Protein AF-A0A955AY38-F1 (afdb_monomer_lite)

Foldseek 3Di:
DPDPPPVVVVVVVVCVQFKDQPFDKDKDFDDKDQDPPDPVSPPDIGTDMDIGGPDFPMDTNDPVCPDDTDDPLVVCVVPLVVDDDVVSVCSCVPPVDD

Structure (mmCIF, N/CA/C/O backbone):
data_AF-A0A955AY38-F1
#
_entry.id   AF-A0A955AY38-F1
#
loop_
_atom_site.group_PDB
_atom_site.id
_atom_site.type_symbol
_atom_site.label_atom_id
_atom_site.label_alt_id
_atom_site.label_comp_id
_atom_site.label_asym_id
_atom_site.label_entity_id
_atom_site.label_seq_id
_atom_site.pdbx_PDB_ins_code
_atom_site.Cartn_x
_atom_site.Cartn_y
_atom_site.Cartn_z
_atom_site.occupancy
_atom_site.B_iso_or_equiv
_atom_site.auth_seq_id
_atom_site.auth_comp_id
_atom_site.auth_asym_id
_atom_site.auth_atom_id
_atom_site.pdbx_PDB_model_num
ATOM 1 N N . ALA A 1 1 ? 14.940 -15.225 25.418 1.00 41.91 1 ALA A N 1
ATOM 2 C CA . ALA A 1 1 ? 14.279 -13.927 25.203 1.00 41.91 1 ALA A CA 1
ATOM 3 C C . ALA A 1 1 ? 13.629 -13.994 23.836 1.00 41.91 1 ALA A C 1
ATOM 5 O O . ALA A 1 1 ? 14.311 -14.422 22.912 1.00 41.91 1 ALA A O 1
ATOM 6 N N . ALA A 1 2 ? 12.335 -13.690 23.715 1.00 49.94 2 ALA A N 1
ATOM 7 C CA . ALA A 1 2 ? 11.749 -13.506 22.392 1.00 49.94 2 ALA A CA 1
ATOM 8 C C . ALA A 1 2 ? 12.513 -12.342 21.753 1.00 49.94 2 ALA A C 1
ATOM 10 O O . ALA A 1 2 ? 12.559 -11.257 22.329 1.00 49.94 2 ALA A O 1
ATOM 11 N N . GLN A 1 3 ? 13.229 -12.608 20.664 1.00 53.84 3 GLN A N 1
ATOM 12 C CA . GLN A 1 3 ? 13.841 -11.547 19.884 1.00 53.84 3 GLN A CA 1
ATOM 13 C C . GLN A 1 3 ? 12.687 -10.655 19.433 1.00 53.84 3 GLN A C 1
ATOM 15 O O . GLN A 1 3 ? 11.746 -11.161 18.824 1.00 53.84 3 GLN A O 1
ATOM 20 N N . ALA A 1 4 ? 12.699 -9.382 19.836 1.00 62.66 4 ALA A N 1
ATOM 21 C CA . ALA A 1 4 ? 11.738 -8.422 19.319 1.00 62.66 4 ALA A CA 1
ATOM 22 C C . ALA A 1 4 ? 11.835 -8.480 17.792 1.00 62.66 4 ALA A C 1
ATOM 24 O O . ALA A 1 4 ? 12.938 -8.408 17.242 1.00 62.66 4 ALA A O 1
ATOM 25 N N . ASP A 1 5 ? 10.707 -8.726 17.134 1.00 87.94 5 ASP A N 1
ATOM 26 C CA . ASP A 1 5 ? 10.646 -8.759 15.683 1.00 87.94 5 ASP A CA 1
ATOM 27 C C . ASP A 1 5 ? 10.791 -7.315 15.194 1.00 87.94 5 ASP A C 1
ATOM 29 O O . ASP A 1 5 ? 9.825 -6.557 15.139 1.00 87.94 5 ASP A O 1
ATOM 33 N N . VAL A 1 6 ? 12.040 -6.923 14.931 1.00 93.12 6 VAL A N 1
ATOM 34 C CA . VAL A 1 6 ? 12.429 -5.570 14.504 1.00 93.12 6 VAL A CA 1
ATOM 35 C C . VAL A 1 6 ? 11.649 -5.150 13.261 1.00 93.12 6 VAL A C 1
ATOM 37 O O . VAL A 1 6 ? 11.303 -3.981 13.116 1.00 93.12 6 VAL A O 1
ATOM 40 N N . TYR A 1 7 ? 11.342 -6.105 12.379 1.00 92.50 7 TYR A N 1
ATOM 41 C CA . TYR A 1 7 ? 10.530 -5.843 11.203 1.00 92.50 7 TYR A CA 1
ATOM 42 C C . TYR A 1 7 ? 9.084 -5.522 11.595 1.00 92.50 7 TYR A C 1
ATOM 44 O O . TYR A 1 7 ? 8.555 -4.502 11.162 1.00 92.50 7 TYR A O 1
ATOM 52 N N . ALA A 1 8 ? 8.459 -6.339 12.449 1.00 92.06 8 ALA A N 1
ATOM 53 C CA . ALA A 1 8 ? 7.086 -6.093 12.894 1.00 92.06 8 ALA A CA 1
ATOM 54 C C . ALA A 1 8 ? 6.945 -4.779 13.683 1.00 92.06 8 ALA A C 1
ATOM 56 O O . ALA A 1 8 ? 5.959 -4.065 13.513 1.00 92.06 8 ALA A O 1
ATOM 57 N N . GLU A 1 9 ? 7.928 -4.440 14.523 1.00 94.62 9 GLU A N 1
ATOM 58 C CA . GLU A 1 9 ? 7.963 -3.161 15.238 1.00 94.62 9 GLU A CA 1
ATOM 59 C C . GLU A 1 9 ? 8.109 -1.980 14.275 1.00 94.62 9 GLU A C 1
ATOM 61 O O . GLU A 1 9 ? 7.352 -1.017 14.384 1.00 94.62 9 GLU A O 1
ATOM 66 N N . GLY A 1 10 ? 9.049 -2.070 13.328 1.00 94.81 10 GLY A N 1
ATOM 67 C CA . GLY A 1 10 ? 9.273 -1.039 12.320 1.00 94.81 10 GLY A CA 1
ATOM 68 C C . GLY A 1 10 ? 8.037 -0.814 11.459 1.00 94.81 10 GLY A C 1
ATOM 69 O O . GLY A 1 10 ? 7.571 0.311 11.359 1.00 94.81 10 GLY A O 1
ATOM 70 N N . MET A 1 11 ? 7.452 -1.887 10.930 1.00 94.69 11 MET A N 1
ATOM 71 C CA . MET A 1 11 ? 6.226 -1.826 10.138 1.00 94.69 11 MET A CA 1
ATOM 72 C C . MET A 1 11 ? 5.079 -1.178 10.930 1.00 94.69 11 MET A C 1
ATOM 74 O O . MET A 1 11 ? 4.402 -0.297 10.406 1.00 94.69 11 MET A O 1
ATOM 78 N N . ARG A 1 12 ? 4.870 -1.575 12.197 1.00 94.19 12 ARG A N 1
ATOM 79 C CA . ARG A 1 12 ? 3.821 -0.975 13.036 1.00 94.19 12 ARG A CA 1
ATOM 80 C C . ARG A 1 12 ? 4.069 0.518 13.242 1.00 94.19 12 ARG A C 1
ATOM 82 O O . ARG A 1 12 ? 3.125 1.292 13.154 1.00 94.19 12 ARG A O 1
ATOM 89 N N . ARG A 1 13 ? 5.319 0.904 13.523 1.00 96.12 13 ARG A N 1
ATOM 90 C CA . ARG A 1 13 ? 5.697 2.307 13.709 1.00 96.12 13 ARG A CA 1
ATOM 91 C C . ARG A 1 13 ? 5.400 3.130 12.452 1.00 96.12 13 ARG A C 1
ATOM 93 O O . ARG A 1 13 ? 4.763 4.161 12.595 1.00 96.12 13 ARG A O 1
ATOM 100 N N . GLU A 1 14 ? 5.793 2.664 11.263 1.00 95.75 14 GLU A N 1
ATOM 101 C CA . GLU A 1 14 ? 5.506 3.389 10.009 1.00 95.75 14 GLU A CA 1
ATOM 102 C C . GLU A 1 14 ? 3.997 3.565 9.790 1.00 95.75 14 GLU A C 1
ATOM 104 O O . GLU A 1 14 ? 3.528 4.663 9.508 1.00 95.75 14 GLU A O 1
ATOM 109 N N . LEU A 1 15 ? 3.201 2.511 10.014 1.00 94.56 15 LEU A N 1
ATOM 110 C CA . LEU A 1 15 ? 1.743 2.607 9.887 1.00 94.56 15 LEU A CA 1
ATOM 111 C C . LEU A 1 15 ? 1.141 3.644 10.855 1.00 94.56 15 LEU A C 1
ATOM 113 O O . LEU A 1 15 ? 0.214 4.359 10.484 1.00 94.56 15 LEU A O 1
ATOM 117 N N . GLU A 1 16 ? 1.653 3.719 12.089 1.00 94.88 16 GLU A N 1
ATOM 118 C CA . GLU A 1 16 ? 1.223 4.685 13.112 1.00 94.88 16 GLU A CA 1
ATOM 119 C C . GLU A 1 16 ? 1.699 6.125 12.839 1.00 94.88 16 GLU A C 1
ATOM 121 O O . GLU A 1 16 ? 1.100 7.064 13.376 1.00 94.88 16 GLU A O 1
ATOM 126 N N . GLU A 1 17 ? 2.765 6.298 12.054 1.00 95.38 17 GLU A N 1
ATOM 127 C CA . GLU A 1 17 ? 3.278 7.598 11.607 1.00 95.38 17 GLU A CA 1
ATOM 128 C C . GLU A 1 17 ? 2.413 8.162 10.473 1.00 95.38 17 GLU A C 1
ATOM 130 O O . GLU A 1 17 ? 1.970 9.304 10.583 1.00 95.38 17 GLU A O 1
ATOM 135 N N . GLU A 1 18 ? 2.066 7.345 9.473 1.00 94.94 18 GLU A N 1
ATOM 136 C CA . GLU A 1 18 ? 1.314 7.775 8.284 1.00 94.94 18 GLU A CA 1
ATOM 137 C C . GLU A 1 18 ? -0.197 7.930 8.528 1.00 94.94 18 GLU A C 1
ATOM 139 O O . GLU A 1 18 ? -0.828 8.861 8.012 1.00 94.94 18 GLU A O 1
ATOM 144 N N . VAL A 1 19 ? -0.815 7.021 9.299 1.00 94.94 19 VAL A N 1
ATOM 145 C CA . VAL A 1 19 ? -2.277 6.976 9.470 1.00 9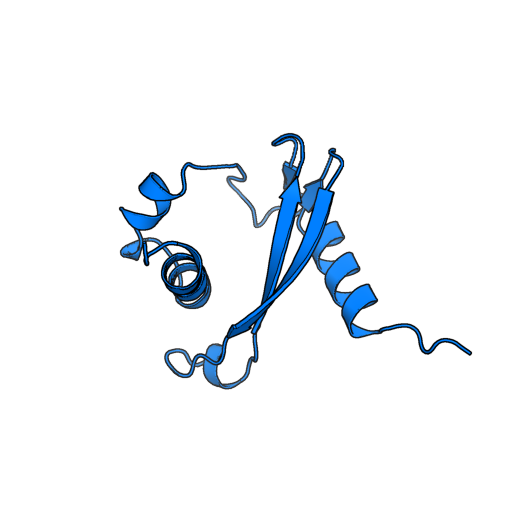4.94 19 VAL A CA 1
ATOM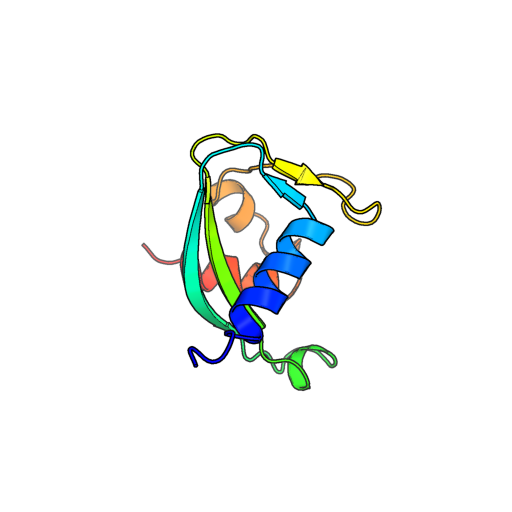 146 C C . VAL A 1 19 ? -2.735 6.661 10.897 1.00 94.94 19 VAL A C 1
ATOM 148 O O . VAL A 1 19 ? -2.096 5.967 11.682 1.00 94.94 19 VAL A O 1
ATOM 151 N N . GLU A 1 20 ? -3.915 7.165 11.247 1.00 95.56 20 GLU A N 1
ATOM 152 C CA . GLU A 1 20 ? -4.667 6.778 12.437 1.00 95.56 20 GLU A CA 1
ATOM 153 C C . GLU A 1 20 ? -5.798 5.834 12.024 1.00 95.56 20 GLU A C 1
ATOM 155 O O . GLU A 1 20 ? -6.653 6.213 11.225 1.00 95.56 20 GLU A O 1
ATOM 160 N N . ILE A 1 21 ? -5.826 4.618 12.577 1.00 95.81 21 ILE A N 1
ATOM 161 C CA . ILE A 1 21 ? -6.895 3.635 12.350 1.00 95.81 21 ILE A CA 1
ATOM 162 C C . ILE A 1 21 ? -7.782 3.584 13.600 1.00 95.81 21 ILE A C 1
ATOM 164 O O . ILE A 1 21 ? -7.434 2.955 14.599 1.00 95.81 21 ILE A O 1
ATOM 168 N N . ASN A 1 22 ? -8.952 4.219 13.539 1.00 95.69 22 ASN A N 1
ATOM 169 C CA . ASN A 1 22 ? -9.937 4.286 14.627 1.00 95.69 22 ASN A CA 1
ATOM 170 C C . ASN A 1 22 ? -10.951 3.127 14.557 1.00 95.69 22 ASN A C 1
ATOM 172 O O . ASN A 1 22 ? -12.149 3.293 14.795 1.00 95.69 22 ASN A O 1
ATOM 176 N N . ALA A 1 23 ? -10.469 1.933 14.219 1.00 96.38 23 ALA A N 1
ATOM 177 C CA . ALA A 1 23 ? -11.269 0.727 14.054 1.00 96.38 23 ALA A CA 1
ATOM 178 C C . ALA A 1 23 ? -10.488 -0.503 14.524 1.00 96.38 23 ALA A C 1
ATOM 180 O O . ALA A 1 23 ? -9.256 -0.501 14.554 1.00 96.38 23 ALA A O 1
ATOM 181 N N . ALA A 1 24 ? -11.200 -1.580 14.861 1.00 97.38 24 ALA A N 1
ATOM 182 C CA . ALA A 1 24 ? -10.553 -2.881 14.952 1.00 97.38 24 ALA A CA 1
ATOM 183 C C . ALA A 1 24 ? -10.064 -3.290 13.556 1.00 97.38 24 ALA A C 1
ATOM 185 O O . ALA A 1 24 ? -10.732 -3.026 12.551 1.00 97.38 24 ALA A O 1
ATOM 186 N N . TYR A 1 25 ? -8.886 -3.906 13.501 1.00 97.19 25 TYR A N 1
ATOM 187 C CA . TYR A 1 25 ? -8.296 -4.343 12.248 1.00 97.19 25 TYR A CA 1
ATOM 188 C C . TYR A 1 25 ? -7.504 -5.634 12.411 1.00 97.19 25 TYR A C 1
ATOM 190 O O . TYR A 1 25 ? -7.019 -5.971 13.494 1.00 97.19 25 TYR A O 1
ATOM 198 N N . THR A 1 26 ? -7.360 -6.350 11.303 1.00 97.00 26 THR A N 1
ATOM 199 C CA . THR A 1 26 ? -6.422 -7.463 11.173 1.00 97.00 26 THR A CA 1
ATOM 200 C C . THR A 1 26 ? -5.376 -7.128 10.128 1.00 97.00 26 THR A C 1
ATOM 202 O O . THR A 1 26 ? -5.594 -6.297 9.250 1.00 97.00 26 THR A O 1
ATOM 205 N N . GLN A 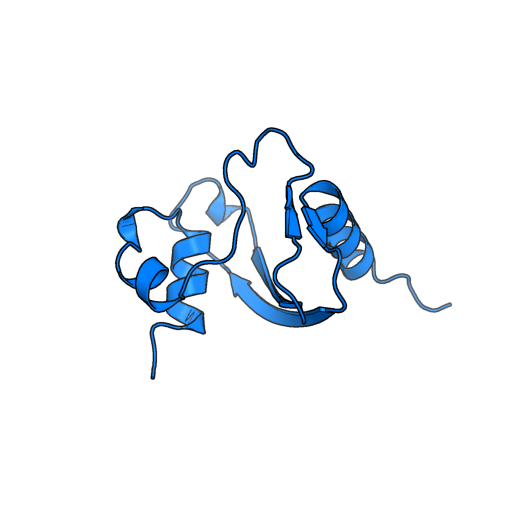1 27 ? -4.219 -7.771 10.234 1.00 95.38 27 GLN A N 1
ATOM 206 C CA . GLN A 1 27 ? -3.115 -7.532 9.327 1.00 95.38 27 GLN A CA 1
ATOM 207 C C . GLN A 1 27 ? -2.464 -8.842 8.904 1.00 95.38 27 GLN A C 1
ATOM 209 O O . GLN A 1 27 ? -2.235 -9.731 9.727 1.00 95.38 27 GLN A O 1
ATOM 214 N N . ARG A 1 28 ? -2.103 -8.935 7.623 1.00 95.56 28 ARG A N 1
ATOM 215 C CA . ARG A 1 28 ? -1.333 -10.059 7.084 1.00 95.56 28 ARG A CA 1
ATOM 216 C C . ARG A 1 28 ? -0.342 -9.616 6.016 1.00 95.56 28 ARG A C 1
ATOM 218 O O . ARG A 1 28 ? -0.676 -8.806 5.157 1.00 95.56 28 ARG A O 1
ATOM 225 N N . CYS A 1 29 ? 0.848 -10.210 6.039 1.00 96.25 29 CYS A N 1
ATOM 226 C CA . CYS A 1 29 ? 1.803 -10.142 4.937 1.00 96.25 29 CYS A CA 1
ATOM 227 C C . CYS A 1 29 ? 1.272 -10.972 3.759 1.00 96.25 29 CYS A C 1
ATOM 229 O O . CYS A 1 29 ? 0.875 -12.125 3.948 1.00 96.25 29 CYS A O 1
ATOM 231 N N . VAL A 1 30 ? 1.229 -10.391 2.560 1.00 97.00 30 VAL A N 1
ATOM 232 C CA . VAL A 1 30 ? 0.635 -11.019 1.365 1.00 97.00 30 VAL A CA 1
ATOM 233 C C . VAL A 1 30 ? 1.625 -11.245 0.234 1.00 97.00 30 VAL A C 1
ATOM 235 O O . VAL A 1 30 ? 1.304 -11.956 -0.714 1.00 97.00 30 VAL A O 1
ATOM 238 N N . GLY A 1 31 ? 2.828 -10.685 0.333 1.00 96.50 31 GLY A N 1
ATOM 239 C CA . GLY A 1 31 ? 3.862 -10.902 -0.663 1.00 96.50 31 GLY A CA 1
ATOM 240 C C . GLY A 1 31 ? 4.996 -9.895 -0.589 1.00 96.50 31 GLY A C 1
ATOM 241 O O . GLY A 1 31 ? 5.107 -9.106 0.349 1.00 96.50 31 GLY A O 1
ATOM 242 N N . LEU A 1 32 ? 5.830 -9.947 -1.621 1.00 97.75 32 LEU A N 1
ATOM 243 C CA . LEU A 1 32 ? 6.977 -9.074 -1.817 1.00 97.75 32 LEU A CA 1
ATOM 244 C C . LEU A 1 32 ? 6.868 -8.397 -3.185 1.00 97.75 32 LEU A C 1
ATOM 246 O O . LEU A 1 32 ? 6.394 -9.015 -4.140 1.00 97.75 32 LEU A O 1
ATOM 250 N N . ILE A 1 33 ? 7.353 -7.162 -3.279 1.00 97.94 33 ILE A N 1
ATOM 251 C CA . ILE A 1 33 ? 7.551 -6.441 -4.538 1.00 97.94 33 ILE A CA 1
ATOM 252 C C . ILE A 1 33 ? 9.048 -6.346 -4.788 1.00 97.94 33 ILE A C 1
ATOM 254 O O . ILE A 1 33 ? 9.780 -5.786 -3.975 1.00 97.94 33 ILE A O 1
ATOM 258 N N . ASN A 1 34 ? 9.479 -6.871 -5.930 1.00 97.25 34 ASN A N 1
ATOM 259 C CA . ASN A 1 34 ? 10.809 -6.651 -6.479 1.00 97.25 34 ASN A CA 1
ATOM 260 C C . ASN A 1 34 ? 10.639 -5.996 -7.854 1.00 97.25 34 ASN A C 1
ATOM 262 O O . ASN A 1 34 ? 10.243 -6.675 -8.803 1.00 97.25 34 ASN A O 1
ATOM 266 N N . ASP A 1 35 ? 10.865 -4.686 -7.928 1.00 96.06 35 ASP A N 1
ATOM 267 C CA . ASP A 1 35 ? 10.564 -3.850 -9.094 1.00 96.06 35 ASP A CA 1
ATOM 268 C C . ASP A 1 35 ? 11.832 -3.164 -9.618 1.00 96.06 35 ASP A C 1
ATOM 270 O O . ASP A 1 35 ? 12.334 -2.228 -9.005 1.00 96.06 35 ASP A O 1
ATOM 274 N N . ASP A 1 36 ? 12.316 -3.586 -10.786 1.00 95.94 36 ASP A N 1
ATOM 275 C CA . ASP A 1 36 ? 13.497 -3.002 -11.434 1.00 95.94 36 ASP A CA 1
ATOM 276 C C . ASP A 1 36 ? 13.151 -1.900 -12.465 1.00 95.94 36 ASP A C 1
ATOM 278 O O . ASP A 1 36 ? 14.037 -1.404 -13.180 1.00 95.94 36 ASP A O 1
ATOM 282 N N . GLU A 1 37 ? 11.877 -1.501 -12.586 1.00 94.75 37 GLU A N 1
ATOM 283 C CA . GLU A 1 37 ? 11.420 -0.529 -13.592 1.00 94.75 37 GLU A CA 1
ATOM 284 C C . GLU A 1 37 ? 11.864 0.910 -13.283 1.00 94.75 37 GLU A C 1
ATOM 286 O O . GLU A 1 37 ? 12.026 1.712 -14.204 1.00 94.75 37 GLU A O 1
ATOM 291 N N . THR A 1 38 ? 12.123 1.240 -12.013 1.00 93.00 38 THR A N 1
ATOM 292 C CA . THR A 1 38 ? 12.510 2.592 -11.565 1.00 93.00 38 THR A CA 1
ATOM 293 C C . THR A 1 38 ? 13.869 2.601 -10.861 1.00 93.00 38 THR A C 1
ATOM 295 O O . THR A 1 38 ? 14.320 1.581 -10.343 1.00 93.00 38 THR A O 1
ATOM 298 N N . GLU A 1 39 ? 14.550 3.754 -10.820 1.00 95.75 39 GLU A N 1
ATOM 299 C CA . GLU A 1 39 ? 15.830 3.885 -10.098 1.00 95.75 39 GLU A CA 1
ATOM 300 C C . GLU A 1 39 ? 15.685 3.574 -8.602 1.00 95.75 39 GLU A C 1
ATOM 302 O O . GLU A 1 39 ? 16.548 2.918 -8.023 1.00 95.75 39 GLU A O 1
ATOM 307 N N . VAL A 1 40 ? 14.570 4.000 -7.999 1.00 94.00 40 VAL A N 1
ATOM 308 C CA . VAL A 1 40 ? 14.248 3.723 -6.594 1.00 94.00 40 VAL A CA 1
ATOM 309 C C . VAL A 1 40 ? 13.919 2.244 -6.401 1.00 94.00 40 VAL A C 1
ATOM 311 O O . VAL A 1 40 ? 14.454 1.624 -5.486 1.00 94.00 40 VAL A O 1
ATOM 314 N N . GLY A 1 41 ? 13.098 1.653 -7.272 1.00 94.62 41 GLY A N 1
ATOM 315 C CA . GLY A 1 41 ? 12.705 0.246 -7.174 1.00 94.62 41 GLY A CA 1
ATOM 316 C C . GLY A 1 41 ? 13.902 -0.711 -7.179 1.00 94.62 41 GLY A C 1
ATOM 317 O O . GLY A 1 41 ? 13.978 -1.597 -6.335 1.00 94.62 41 GLY A O 1
ATOM 318 N N . ARG A 1 42 ? 14.912 -0.448 -8.021 1.00 96.50 42 ARG A N 1
ATOM 319 C CA . ARG A 1 42 ? 16.141 -1.267 -8.148 1.00 96.50 42 ARG A CA 1
ATOM 320 C C . ARG A 1 42 ? 16.947 -1.433 -6.862 1.00 96.50 42 ARG A C 1
ATOM 322 O O . ARG A 1 42 ? 17.833 -2.284 -6.799 1.00 96.50 42 ARG A O 1
ATOM 329 N N . VAL A 1 43 ? 16.715 -0.576 -5.872 1.00 97.56 43 VAL A N 1
ATOM 330 C CA . VAL A 1 43 ? 17.432 -0.599 -4.592 1.00 97.56 43 VAL A CA 1
ATOM 331 C C . VAL A 1 43 ? 16.511 -0.870 -3.400 1.00 97.56 43 VAL A C 1
ATOM 333 O O . VAL A 1 43 ? 16.991 -0.871 -2.268 1.00 97.56 43 VAL A O 1
ATOM 336 N N . HIS A 1 44 ? 15.222 -1.151 -3.631 1.00 97.12 44 HIS A N 1
ATOM 337 C CA . HIS A 1 44 ? 14.243 -1.431 -2.581 1.00 97.12 44 HIS A CA 1
ATOM 338 C C . HIS A 1 44 ? 13.507 -2.756 -2.809 1.00 97.12 44 HIS A C 1
ATOM 340 O O . HIS A 1 44 ? 13.054 -3.068 -3.904 1.00 97.12 44 HIS A O 1
ATOM 346 N N . LEU A 1 45 ? 13.321 -3.509 -1.723 1.00 96.81 45 LEU A N 1
ATOM 347 C CA . LEU A 1 45 ? 12.417 -4.654 -1.672 1.00 96.81 45 LEU A CA 1
ATOM 348 C C . LEU A 1 45 ? 11.174 -4.247 -0.876 1.00 96.81 45 LEU A C 1
ATOM 350 O O . LEU A 1 45 ? 11.275 -3.955 0.315 1.00 96.81 45 LEU A O 1
ATOM 354 N N . GLY A 1 46 ? 10.013 -4.238 -1.524 1.00 96.62 46 GLY A N 1
ATOM 355 C CA . GLY A 1 46 ? 8.740 -3.959 -0.864 1.00 96.62 46 GLY A CA 1
ATOM 356 C C . GLY A 1 46 ? 8.193 -5.201 -0.163 1.00 96.62 46 GLY A C 1
ATOM 357 O O . GLY A 1 46 ? 8.240 -6.298 -0.720 1.00 96.62 46 GLY A O 1
ATOM 358 N N . VAL A 1 47 ? 7.629 -5.039 1.035 1.00 96.88 47 VAL A N 1
ATOM 359 C CA . VAL A 1 47 ? 6.859 -6.088 1.721 1.00 96.88 47 VAL A CA 1
ATOM 360 C C . VAL A 1 47 ? 5.410 -5.631 1.808 1.00 96.88 47 VAL A C 1
ATOM 362 O O . VAL A 1 47 ? 5.118 -4.605 2.413 1.00 96.88 47 VAL A O 1
ATOM 365 N N . VAL A 1 48 ? 4.500 -6.376 1.183 1.00 97.25 48 VAL A N 1
ATOM 366 C CA . VAL A 1 48 ? 3.104 -5.954 1.037 1.00 97.25 48 VAL A CA 1
ATOM 367 C C . VAL A 1 48 ? 2.281 -6.550 2.160 1.00 97.25 48 VAL A C 1
ATOM 369 O O . VAL A 1 48 ? 2.246 -7.770 2.337 1.00 97.25 48 VAL A O 1
ATOM 372 N N . HIS A 1 49 ? 1.607 -5.691 2.914 1.00 96.75 49 HIS A N 1
ATOM 373 C CA . HIS A 1 49 ? 0.659 -6.088 3.944 1.00 96.75 49 HIS A CA 1
ATOM 374 C C . HIS A 1 49 ? -0.748 -5.630 3.552 1.00 96.75 49 HIS A C 1
ATOM 376 O O . HIS A 1 49 ? -0.922 -4.540 3.017 1.00 96.75 49 HIS A O 1
ATOM 382 N N . ILE A 1 50 ? -1.750 -6.464 3.833 1.00 96.50 50 ILE A N 1
ATOM 383 C CA . ILE A 1 50 ? -3.159 -6.058 3.810 1.00 96.50 50 ILE A CA 1
ATOM 384 C C . ILE A 1 50 ? -3.587 -5.795 5.248 1.00 96.50 50 ILE A C 1
ATOM 386 O O . ILE A 1 50 ? -3.366 -6.641 6.120 1.00 96.50 50 ILE A O 1
ATOM 390 N N . VAL A 1 51 ? -4.182 -4.622 5.461 1.00 96.62 51 VAL A N 1
ATOM 391 C CA . VAL A 1 51 ? -4.821 -4.210 6.711 1.00 96.62 51 VAL A CA 1
ATOM 392 C C . VAL A 1 51 ? -6.328 -4.178 6.465 1.00 96.62 51 VAL A C 1
ATOM 394 O O . VAL A 1 51 ? -6.829 -3.296 5.772 1.00 96.62 51 VAL A O 1
ATOM 397 N N . ASP A 1 52 ? -7.036 -5.165 7.004 1.00 96.88 52 ASP A N 1
ATOM 398 C CA . ASP A 1 52 ? -8.492 -5.270 6.905 1.00 96.88 52 ASP A CA 1
ATOM 399 C C . ASP A 1 52 ? -9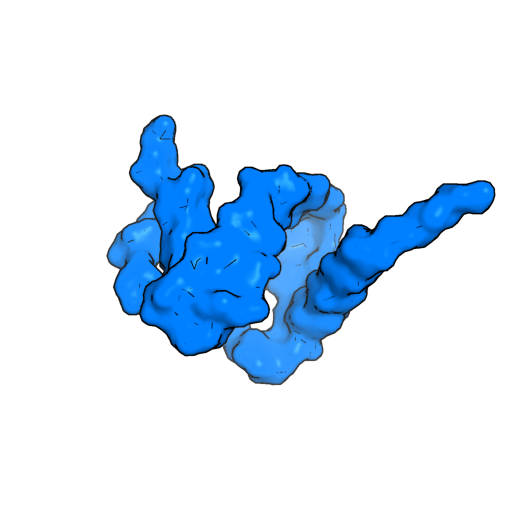.112 -4.601 8.139 1.00 96.88 52 ASP A C 1
ATOM 401 O O . ASP A 1 52 ? -8.896 -5.069 9.259 1.00 96.88 52 ASP A O 1
ATOM 405 N N . VAL A 1 53 ? -9.853 -3.507 7.939 1.00 97.56 53 VAL A N 1
ATOM 406 C CA . VAL A 1 53 ? -10.505 -2.716 9.000 1.00 97.56 53 VAL A CA 1
ATOM 407 C C . VAL A 1 53 ? -12.009 -2.997 9.055 1.00 97.56 53 VAL A C 1
ATOM 409 O O . VAL A 1 53 ? -12.660 -3.112 8.016 1.00 97.56 53 VAL A O 1
ATOM 412 N N . ASP A 1 54 ? -12.583 -3.054 10.257 1.00 97.31 54 ASP A N 1
ATOM 413 C CA . ASP A 1 54 ? -14.024 -3.299 10.438 1.00 97.31 54 ASP A CA 1
ATOM 414 C C . ASP A 1 54 ? -14.888 -2.116 9.962 1.00 97.31 54 ASP A C 1
ATOM 416 O O . ASP A 1 54 ? -16.014 -2.295 9.491 1.00 97.31 54 ASP A O 1
ATOM 420 N N . THR A 1 55 ? -14.366 -0.892 10.085 1.00 96.56 55 THR A N 1
ATOM 421 C CA . THR A 1 55 ? -15.007 0.346 9.626 1.00 96.56 55 THR A CA 1
ATOM 422 C C . THR A 1 55 ? -13.990 1.244 8.917 1.00 96.56 55 THR A C 1
ATOM 424 O O . THR A 1 55 ? -12.812 1.240 9.275 1.00 96.56 55 THR A O 1
ATOM 427 N N . PRO A 1 56 ? -14.413 2.061 7.933 1.00 95.31 56 PRO A N 1
ATOM 428 C CA . PRO A 1 56 ? -13.513 2.928 7.172 1.00 95.31 56 PRO A CA 1
ATOM 429 C C . PRO A 1 56 ? -13.136 4.219 7.934 1.00 95.31 56 PRO A C 1
ATOM 431 O O . PRO A 1 56 ? -13.137 5.299 7.349 1.00 95.31 56 PRO A O 1
ATOM 434 N N . ASP A 1 57 ? -12.851 4.136 9.240 1.00 95.25 57 ASP A N 1
ATOM 435 C CA . ASP A 1 57 ? -12.400 5.275 10.062 1.00 95.25 57 ASP A CA 1
ATOM 436 C C . ASP A 1 57 ? -10.866 5.313 10.113 1.00 95.25 57 ASP A C 1
ATOM 438 O O . ASP A 1 57 ? -10.240 4.963 11.113 1.00 95.25 57 ASP A O 1
ATOM 442 N N . VAL A 1 58 ? -10.268 5.683 8.977 1.00 94.88 58 VAL A N 1
ATOM 443 C CA . VAL A 1 58 ? -8.820 5.859 8.813 1.00 94.88 58 VAL A CA 1
ATOM 444 C C . VAL A 1 58 ? -8.537 7.301 8.412 1.00 94.88 58 VAL A C 1
ATOM 446 O O . VAL A 1 58 ? -9.171 7.819 7.491 1.00 94.88 58 VAL A O 1
ATOM 449 N N . ARG A 1 59 ? -7.606 7.959 9.107 1.00 94.62 59 ARG A N 1
ATOM 450 C CA . ARG A 1 59 ? -7.244 9.367 8.876 1.00 94.62 59 ARG A CA 1
ATOM 451 C C . ARG A 1 59 ? -5.751 9.515 8.610 1.00 94.62 59 ARG A C 1
ATOM 453 O O . ARG A 1 59 ? -4.978 8.790 9.229 1.00 94.62 59 ARG A O 1
ATOM 460 N N . PRO A 1 60 ? -5.339 10.446 7.738 1.00 95.31 60 PRO A N 1
ATOM 461 C CA . PRO A 1 60 ? -3.927 10.736 7.546 1.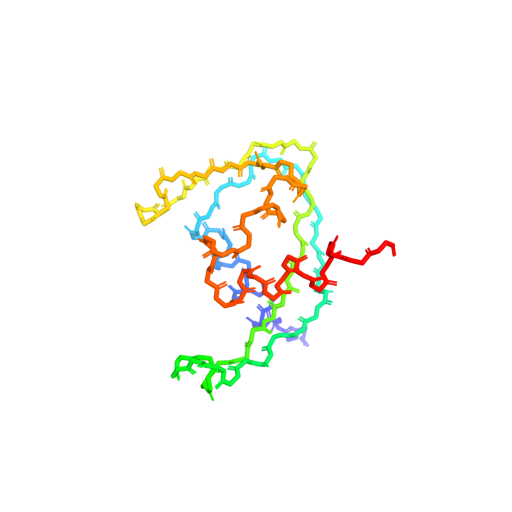00 95.31 60 PRO A CA 1
ATOM 462 C C . PRO A 1 60 ? -3.355 11.397 8.803 1.00 95.31 60 PRO A C 1
ATOM 464 O O . PRO A 1 60 ? -4.057 12.134 9.504 1.00 95.31 60 PRO A O 1
ATOM 467 N N . ARG A 1 61 ? -2.084 11.128 9.084 1.00 94.50 61 ARG A N 1
ATOM 468 C CA . ARG A 1 61 ? -1.308 11.752 10.163 1.00 94.50 61 ARG A CA 1
ATOM 469 C C . ARG A 1 61 ? -0.125 12.577 9.656 1.00 94.50 61 ARG A C 1
ATOM 471 O O . ARG A 1 61 ? 0.465 13.303 10.453 1.00 94.50 61 ARG A O 1
ATOM 478 N N . GLU A 1 62 ? 0.151 12.517 8.358 1.00 92.56 62 GLU A N 1
ATOM 479 C CA . GLU A 1 62 ? 1.190 13.287 7.674 1.00 92.56 62 GLU A CA 1
ATOM 480 C C . GLU A 1 62 ? 0.589 14.269 6.663 1.00 92.56 62 GLU A C 1
ATOM 482 O O . GLU A 1 62 ? -0.439 13.991 6.037 1.00 92.56 62 GLU A O 1
ATOM 487 N N . ASP A 1 63 ? 1.244 15.421 6.501 1.00 89.56 63 ASP A N 1
ATOM 488 C CA . ASP A 1 63 ? 0.784 16.514 5.635 1.00 89.56 63 ASP A CA 1
ATOM 489 C C . ASP A 1 63 ? 0.900 16.154 4.141 1.00 89.56 63 ASP A C 1
ATOM 491 O O . ASP A 1 63 ? 0.189 16.702 3.296 1.00 89.56 63 ASP A O 1
ATOM 495 N N . GLU A 1 64 ? 1.783 15.212 3.805 1.00 91.00 64 GLU A N 1
ATOM 496 C CA . GLU A 1 64 ? 1.994 14.668 2.467 1.00 91.00 64 GLU A CA 1
ATOM 497 C C . GLU A 1 64 ? 0.777 13.873 1.959 1.00 91.00 64 GLU A C 1
ATOM 499 O O . GLU A 1 64 ? 0.558 13.776 0.745 1.00 91.00 64 GLU A O 1
ATOM 504 N N . ILE A 1 65 ? -0.062 13.352 2.863 1.00 88.12 65 ILE A N 1
ATOM 505 C CA . ILE A 1 65 ? -1.277 12.604 2.521 1.00 88.12 65 ILE A CA 1
ATOM 506 C C . ILE A 1 65 ? -2.467 13.569 2.433 1.00 88.12 65 ILE A C 1
ATOM 508 O O . ILE A 1 65 ? -3.238 13.764 3.372 1.00 88.12 65 ILE A O 1
ATOM 512 N N . LEU A 1 66 ? -2.630 14.167 1.253 1.00 84.44 66 LEU A N 1
ATOM 513 C CA . LEU A 1 66 ? -3.608 15.236 1.011 1.00 84.44 66 LEU A CA 1
ATOM 514 C C . LEU A 1 66 ? -5.075 14.766 0.950 1.00 84.44 66 LEU A C 1
ATOM 516 O O . LEU A 1 66 ? -5.970 15.502 1.366 1.00 84.44 66 LEU A O 1
ATOM 520 N N . ASP A 1 67 ? -5.338 13.577 0.399 1.00 84.50 67 ASP A N 1
ATOM 521 C CA . ASP A 1 67 ? -6.685 12.994 0.271 1.00 84.50 67 ASP A CA 1
ATOM 522 C C . ASP A 1 67 ? -6.630 11.495 0.594 1.00 84.50 67 ASP A C 1
ATOM 524 O O . ASP A 1 67 ? -6.196 10.684 -0.226 1.00 84.50 67 ASP A O 1
ATOM 528 N N . ALA A 1 68 ? -7.047 11.133 1.810 1.00 86.94 68 ALA A N 1
ATOM 529 C CA . ALA A 1 68 ? -7.098 9.752 2.277 1.00 86.94 68 ALA A CA 1
ATOM 530 C C . ALA A 1 68 ? -8.543 9.241 2.311 1.00 86.94 68 ALA A C 1
ATOM 532 O O . ALA A 1 68 ? -9.449 9.905 2.818 1.00 86.94 68 ALA A O 1
ATOM 533 N N . GLY A 1 69 ? -8.760 8.017 1.832 1.00 90.56 69 GLY A N 1
ATOM 534 C CA . GLY A 1 69 ? -10.054 7.363 1.961 1.00 90.56 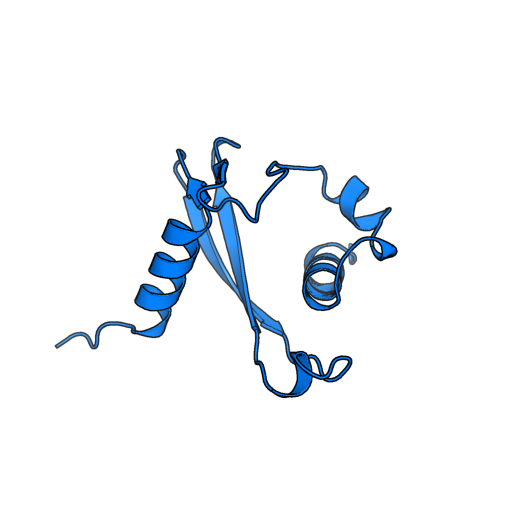69 GLY A CA 1
ATOM 535 C C . GLY A 1 69 ? -10.154 6.035 1.226 1.00 90.56 69 GLY A C 1
ATOM 536 O O . GLY A 1 69 ? -9.314 5.675 0.403 1.00 90.56 69 GLY A O 1
ATOM 537 N N . PHE A 1 70 ? -11.237 5.315 1.506 1.00 94.38 70 PHE A N 1
ATOM 538 C CA . PHE A 1 70 ? -11.548 4.051 0.849 1.00 94.38 70 PHE A CA 1
ATOM 539 C C . PHE A 1 70 ? -12.259 4.293 -0.482 1.00 94.38 70 PHE A C 1
ATOM 541 O O . PHE A 1 70 ? -13.162 5.127 -0.593 1.00 94.38 70 PHE A O 1
ATOM 548 N N . ARG A 1 71 ? -11.871 3.533 -1.506 1.00 94.12 71 ARG A N 1
ATOM 549 C CA . ARG A 1 71 ? -12.483 3.557 -2.838 1.00 94.12 71 ARG A CA 1
ATOM 550 C C . ARG A 1 71 ? -12.795 2.130 -3.290 1.00 94.12 71 ARG A C 1
ATOM 552 O O . ARG A 1 71 ? -12.047 1.222 -2.928 1.00 94.12 71 ARG A O 1
ATOM 559 N N . PRO A 1 72 ? -13.858 1.917 -4.087 1.00 95.69 72 PRO A N 1
ATOM 560 C CA . PRO A 1 72 ? -14.116 0.615 -4.689 1.00 95.69 72 PRO A CA 1
ATOM 561 C C . PRO A 1 72 ? -12.922 0.159 -5.527 1.00 95.69 72 PRO A C 1
ATOM 563 O O . PRO A 1 72 ? -12.375 0.942 -6.309 1.00 95.69 72 PRO A O 1
ATOM 566 N N . VAL A 1 73 ? -12.543 -1.110 -5.388 1.00 95.00 73 VAL A N 1
ATOM 567 C CA . VAL A 1 73 ? -11.399 -1.702 -6.094 1.00 95.00 73 VAL A CA 1
ATOM 568 C C . VAL A 1 73 ? -11.570 -1.578 -7.607 1.00 95.00 73 VAL A C 1
ATOM 570 O O . VAL A 1 73 ? -10.627 -1.230 -8.312 1.00 95.00 73 VAL A O 1
ATOM 573 N N . GLU A 1 74 ? -12.789 -1.755 -8.111 1.00 95.31 74 GLU A N 1
ATOM 574 C CA . GLU A 1 74 ? -13.111 -1.622 -9.530 1.00 95.31 74 GLU A CA 1
ATOM 575 C C . GLU A 1 74 ? -12.807 -0.212 -10.050 1.00 95.31 74 GLU A C 1
ATOM 577 O O . GLU A 1 74 ? -12.317 -0.058 -11.168 1.00 95.31 74 GLU A O 1
ATOM 582 N N . SER A 1 75 ? -13.050 0.825 -9.240 1.00 95.38 75 SER A N 1
ATOM 583 C CA . SER A 1 75 ? -12.717 2.207 -9.604 1.00 95.38 75 SER A CA 1
ATOM 584 C C . SER A 1 75 ? -11.206 2.440 -9.650 1.00 95.38 75 SER A C 1
ATOM 586 O O . SER A 1 75 ? -10.735 3.180 -10.511 1.00 95.38 75 SER A O 1
ATOM 588 N N . LEU A 1 76 ? -10.441 1.802 -8.757 1.00 95.56 76 LEU A N 1
ATOM 589 C CA . LEU A 1 76 ? -8.976 1.873 -8.756 1.00 95.56 76 LEU A CA 1
ATOM 590 C C . LEU A 1 76 ? -8.396 1.172 -9.995 1.00 95.56 76 LEU A C 1
ATOM 592 O O . LEU A 1 76 ? -7.566 1.745 -10.699 1.00 95.56 76 LEU A O 1
ATOM 596 N N . LEU A 1 77 ? -8.899 -0.024 -10.321 1.00 95.75 77 LEU A N 1
ATOM 597 C CA . LEU A 1 77 ? -8.483 -0.804 -11.493 1.00 95.75 77 LEU A CA 1
ATOM 598 C C . LEU A 1 77 ? -8.803 -0.105 -12.825 1.00 95.75 77 LEU A C 1
ATOM 600 O O . LEU A 1 77 ? -8.065 -0.252 -13.798 1.00 95.75 77 LEU A O 1
ATOM 604 N N . GLN A 1 78 ? -9.872 0.692 -12.885 1.00 96.00 78 GLN A N 1
ATOM 605 C CA . GLN A 1 78 ? -10.197 1.502 -14.065 1.00 96.00 78 GLN A CA 1
ATOM 606 C C . GLN A 1 78 ? -9.211 2.660 -14.304 1.00 96.00 78 GLN A C 1
ATOM 608 O O . GLN A 1 78 ? -9.166 3.187 -15.415 1.00 96.00 78 GLN A O 1
ATOM 613 N N . ASN A 1 79 ? -8.416 3.046 -13.300 1.00 94.88 79 ASN A N 1
ATOM 614 C CA . ASN A 1 79 ? -7.467 4.158 -13.370 1.00 94.88 79 ASN A CA 1
ATOM 615 C C . ASN A 1 79 ? -6.029 3.746 -12.998 1.00 94.88 79 ASN A C 1
ATOM 617 O O . ASN A 1 79 ? -5.304 4.514 -12.369 1.00 94.88 79 ASN A O 1
ATOM 621 N N . LEU A 1 80 ? -5.583 2.550 -13.399 1.00 94.75 80 LEU A N 1
ATOM 622 C CA . LEU A 1 80 ? -4.227 2.060 -13.093 1.00 94.75 80 LEU A CA 1
ATOM 623 C C . LEU A 1 80 ? -3.107 3.014 -13.540 1.00 94.75 80 LEU A C 1
ATOM 625 O O . LEU A 1 80 ? -2.091 3.124 -12.863 1.00 94.75 80 LEU A O 1
ATOM 629 N N . ALA A 1 81 ? -3.301 3.735 -14.648 1.00 94.69 81 ALA A N 1
ATOM 630 C CA . ALA A 1 81 ? -2.319 4.688 -15.169 1.00 94.69 81 ALA A CA 1
ATOM 631 C C . ALA A 1 81 ? -2.106 5.922 -14.270 1.00 94.69 81 ALA A C 1
ATOM 633 O O . ALA A 1 81 ? -1.122 6.634 -14.450 1.00 94.69 81 ALA A O 1
ATOM 634 N N . GLY A 1 82 ? -3.020 6.191 -13.331 1.00 94.75 82 GLY A N 1
ATOM 635 C CA . GLY A 1 82 ? -2.883 7.264 -12.346 1.00 94.75 82 GLY A CA 1
ATOM 636 C C . GLY A 1 82 ? -2.068 6.878 -11.110 1.00 94.75 82 GLY A C 1
ATOM 637 O O . GLY A 1 82 ? -1.851 7.732 -10.257 1.00 94.75 82 GLY A O 1
ATOM 638 N N . PHE A 1 83 ? -1.643 5.616 -10.996 1.00 95.44 83 PHE A N 1
ATOM 639 C CA . PHE A 1 83 ? -0.860 5.116 -9.870 1.00 95.44 83 PHE A CA 1
ATOM 640 C C . PHE A 1 83 ? 0.617 4.967 -10.229 1.00 95.44 83 PHE A C 1
ATOM 642 O O . PHE A 1 83 ? 0.986 4.708 -11.375 1.00 95.44 83 PHE A O 1
ATOM 649 N N . GLU A 1 84 ? 1.463 5.077 -9.211 1.00 94.88 84 GLU A N 1
ATOM 650 C CA . GLU A 1 84 ? 2.883 4.758 -9.315 1.00 94.88 84 GLU A CA 1
ATOM 651 C C . GLU A 1 84 ? 3.125 3.243 -9.397 1.00 94.88 84 GLU A C 1
ATOM 653 O O . GLU A 1 84 ? 2.220 2.430 -9.179 1.00 94.88 84 GLU A O 1
ATOM 658 N N . SER A 1 85 ? 4.368 2.860 -9.707 1.00 96.12 85 SER A N 1
ATOM 659 C CA . SER A 1 85 ? 4.731 1.477 -10.043 1.00 96.12 85 SER A CA 1
ATOM 660 C C . SER A 1 85 ? 4.280 0.461 -8.986 1.00 96.12 85 SER A C 1
ATOM 662 O O . SER A 1 85 ? 3.567 -0.487 -9.314 1.00 96.12 85 SER A O 1
ATOM 664 N N . TRP A 1 86 ? 4.610 0.683 -7.710 1.00 97.12 86 TRP A N 1
ATOM 665 C CA . TRP A 1 86 ? 4.296 -0.266 -6.635 1.00 97.12 86 TRP A CA 1
ATOM 666 C C . TRP A 1 86 ? 2.796 -0.373 -6.358 1.00 97.12 86 TRP A C 1
ATOM 668 O O . TRP A 1 86 ? 2.273 -1.479 -6.224 1.00 97.12 86 TRP A O 1
ATOM 678 N N . SER A 1 87 ? 2.080 0.753 -6.350 1.00 95.75 87 SER A N 1
ATOM 679 C CA . SER A 1 87 ? 0.623 0.774 -6.184 1.00 95.75 87 SER A CA 1
ATOM 680 C C . SER A 1 87 ? -0.085 0.029 -7.318 1.00 95.75 87 SER A C 1
ATOM 682 O O . SER A 1 87 ? -0.996 -0.761 -7.066 1.00 95.75 87 SER A O 1
ATOM 684 N N . ARG A 1 88 ? 0.374 0.203 -8.565 1.00 96.44 88 ARG A N 1
ATOM 685 C CA . ARG A 1 88 ? -0.120 -0.551 -9.726 1.00 96.44 88 ARG A CA 1
ATOM 686 C C . ARG A 1 88 ? 0.151 -2.053 -9.584 1.00 96.44 88 ARG A C 1
ATOM 688 O O . ARG A 1 88 ? -0.777 -2.836 -9.763 1.00 96.44 88 ARG A O 1
ATOM 695 N N . ILE A 1 89 ? 1.370 -2.448 -9.199 1.00 96.38 89 ILE A N 1
ATOM 696 C CA . ILE A 1 89 ? 1.733 -3.857 -8.962 1.00 96.38 89 ILE A CA 1
ATOM 697 C C . ILE A 1 89 ? 0.815 -4.482 -7.903 1.00 96.38 89 ILE A C 1
ATOM 699 O O . ILE A 1 89 ? 0.287 -5.572 -8.123 1.00 96.38 89 ILE A O 1
ATOM 703 N N . CYS A 1 90 ? 0.578 -3.792 -6.781 1.00 97.00 90 CYS A N 1
ATOM 704 C CA . CYS A 1 90 ? -0.345 -4.246 -5.739 1.00 97.00 90 CYS A CA 1
ATOM 705 C C . CYS A 1 90 ? -1.759 -4.472 -6.286 1.00 97.00 90 CYS A C 1
ATOM 707 O O . CYS A 1 90 ? -2.330 -5.545 -6.085 1.00 97.00 90 CYS A O 1
ATOM 709 N N . LEU A 1 91 ? -2.322 -3.483 -6.986 1.00 96.38 91 LEU A N 1
ATOM 710 C CA . LEU A 1 91 ? -3.678 -3.563 -7.532 1.00 96.38 91 LEU A CA 1
ATOM 711 C C . LEU A 1 91 ? -3.823 -4.716 -8.535 1.00 96.38 91 LEU A C 1
ATOM 713 O O . LEU A 1 91 ? -4.782 -5.487 -8.463 1.00 96.38 91 LEU A O 1
ATOM 717 N N . GLU A 1 92 ? -2.855 -4.875 -9.435 1.00 95.75 92 GLU A N 1
ATOM 718 C CA . GLU A 1 92 ? -2.870 -5.936 -10.440 1.00 95.75 92 GLU A CA 1
ATOM 719 C C . GLU A 1 92 ? -2.709 -7.330 -9.822 1.00 95.75 92 GLU A C 1
ATOM 721 O O . GLU A 1 92 ? -3.464 -8.249 -10.150 1.00 95.75 92 GLU A O 1
ATOM 726 N N . ALA A 1 93 ? -1.750 -7.499 -8.908 1.00 95.31 93 ALA A N 1
ATOM 727 C CA . ALA A 1 93 ? -1.459 -8.791 -8.297 1.00 95.31 93 ALA A CA 1
ATOM 728 C C . ALA A 1 93 ? -2.588 -9.282 -7.380 1.00 95.31 93 ALA A C 1
ATOM 730 O O . ALA A 1 93 ? -2.849 -10.485 -7.330 1.00 95.31 93 ALA A O 1
ATOM 731 N N . LEU A 1 94 ? -3.243 -8.367 -6.659 1.00 94.06 94 LEU A N 1
ATOM 732 C CA . LEU A 1 94 ? -4.255 -8.710 -5.660 1.00 94.06 94 LEU A CA 1
ATOM 733 C C . LEU A 1 94 ? -5.675 -8.770 -6.229 1.00 94.06 94 LEU A C 1
ATOM 735 O O . LEU A 1 94 ? -6.481 -9.543 -5.716 1.00 94.06 94 LEU A O 1
ATOM 739 N N . PHE A 1 95 ? -5.990 -7.972 -7.257 1.00 94.38 95 PHE A N 1
ATOM 740 C CA . PHE A 1 95 ? -7.384 -7.738 -7.647 1.00 94.38 95 PHE A CA 1
ATOM 741 C C . PHE A 1 95 ? -7.679 -7.808 -9.151 1.00 94.38 95 PHE A C 1
ATOM 743 O O . PHE A 1 95 ? -8.849 -7.842 -9.524 1.00 94.38 95 PHE A O 1
ATOM 750 N N . ALA A 1 96 ? -6.677 -7.846 -10.039 1.00 87.31 96 ALA A N 1
ATOM 751 C CA . ALA A 1 96 ? -6.939 -7.885 -11.486 1.00 87.31 96 ALA A CA 1
ATOM 752 C C . ALA A 1 96 ? -7.214 -9.293 -12.047 1.00 87.31 96 ALA A C 1
ATOM 754 O O . ALA A 1 96 ? -7.492 -9.433 -13.240 1.00 87.31 96 ALA A O 1
ATOM 755 N N . ARG A 1 97 ? -7.133 -10.347 -11.224 1.00 71.44 97 ARG A N 1
ATOM 756 C CA . ARG A 1 97 ? -7.461 -11.723 -11.628 1.00 71.44 97 ARG A CA 1
ATOM 757 C C . ARG A 1 97 ? -8.752 -12.191 -10.941 1.00 71.44 97 ARG A C 1
ATOM 759 O O . ARG A 1 97 ? -8.931 -11.863 -9.772 1.00 71.44 97 ARG A O 1
ATOM 766 N N . PRO A 1 98 ? -9.632 -12.912 -11.662 1.00 57.72 98 PRO A N 1
ATOM 767 C CA . PRO A 1 98 ? -10.892 -13.427 -11.127 1.00 57.72 98 PRO A CA 1
ATOM 768 C C . PRO A 1 98 ? -10.698 -14.511 -10.062 1.00 57.72 98 PRO A C 1
ATOM 770 O O . PRO A 1 98 ? -9.652 -15.204 -10.098 1.00 57.72 98 PRO A O 1
#

Secondary structure (DSSP, 8-state):
-PPP-HHHHHHHHHHHHHEEE-S-EEEEEEEEEE--SSTTGGG-EEEEEEEEESS--EEE-STT--S-----HHHHHTTGGGS-HHHHHHHHHHHS--

Sequence (98 aa):
AAQADVYAEGMRRELEEEVEINAAYTQRCVGLINDDETEVGRVHLGVVHIVDVDTPDVRPREDEILDAGFRPVESLLQNLAGFESWSRICLEALFARP

Radius of gyration: 15.0 Å; chains: 1; bounding box: 32×30×40 Å

pLDDT: mean 92.49, std 9.89, range [41.91, 97.94]